Protein AF-A0AA40DWG5-F1 (afdb_monomer)

InterPro domains:
  IPR010730 Heterokaryon incompatibility [PF06985] (2-57)

pLDDT: mean 93.27, std 4.19, range [69.0, 98.0]

Structure (mmCIF, N/CA/C/O back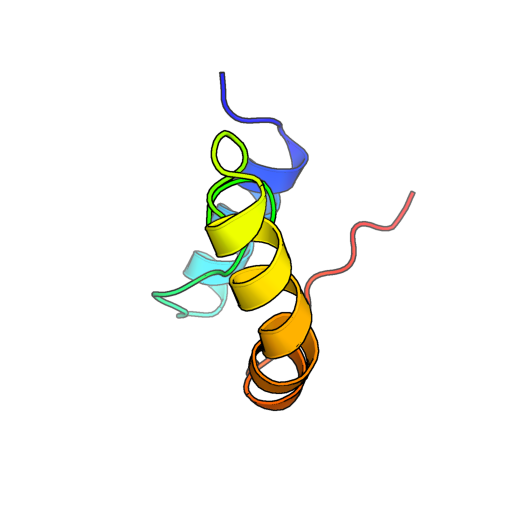bone):
data_AF-A0AA40DWG5-F1
#
_entry.id   AF-A0AA40DWG5-F1
#
loop_
_atom_site.group_PDB
_atom_site.id
_atom_site.type_symbol
_atom_site.label_atom_id
_atom_site.label_alt_id
_atom_site.label_comp_id
_atom_site.label_asym_id
_atom_site.label_entity_id
_atom_site.label_seq_id
_atom_site.pdbx_PDB_ins_code
_atom_site.Cartn_x
_atom_site.Cartn_y
_atom_site.Cartn_z
_atom_site.occupancy
_atom_site.B_iso_or_equiv
_atom_site.auth_seq_id
_atom_site.auth_comp_id
_atom_site.auth_asym_id
_atom_site.auth_atom_id
_atom_site.pdbx_PDB_model_num
ATOM 1 N N . VAL A 1 1 ? 2.044 9.172 -14.162 1.00 85.44 1 VAL A N 1
ATOM 2 C CA . VAL A 1 1 ? 0.570 9.021 -14.016 1.00 85.44 1 VAL A CA 1
ATOM 3 C C . VAL A 1 1 ? 0.291 7.858 -13.072 1.00 85.44 1 VAL A C 1
ATOM 5 O O . VAL A 1 1 ? 0.927 6.828 -13.236 1.00 85.44 1 VAL A O 1
ATOM 8 N N . ILE A 1 2 ? -0.612 8.007 -12.094 1.00 92.38 2 ILE A N 1
ATOM 9 C CA . ILE A 1 2 ? -0.953 6.925 -11.147 1.00 92.38 2 ILE A CA 1
ATOM 10 C C . ILE A 1 2 ? -1.906 5.905 -11.812 1.00 92.38 2 ILE A C 1
ATOM 12 O O . ILE A 1 2 ? -2.973 6.326 -12.283 1.00 92.38 2 ILE A O 1
ATOM 16 N N . PRO A 1 3 ? -1.565 4.596 -11.831 1.00 95.00 3 PRO A N 1
ATOM 17 C CA . PRO A 1 3 ? -2.412 3.519 -12.352 1.00 95.00 3 PRO A CA 1
ATOM 18 C C . PRO A 1 3 ? -3.821 3.476 -11.749 1.00 95.00 3 PRO A C 1
ATOM 20 O O . PRO A 1 3 ? -4.027 3.795 -10.576 1.00 95.00 3 PRO A O 1
ATOM 23 N N . LYS A 1 4 ? -4.798 3.006 -12.535 1.00 95.19 4 LYS A N 1
ATOM 24 C CA . LYS A 1 4 ? -6.208 2.907 -12.115 1.00 95.19 4 LYS A CA 1
ATOM 25 C C . LYS A 1 4 ? -6.387 2.040 -10.863 1.00 95.19 4 LYS A C 1
ATOM 27 O O . LYS A 1 4 ? -7.091 2.451 -9.949 1.00 95.19 4 LYS A O 1
ATOM 32 N N . THR A 1 5 ? -5.699 0.901 -10.788 1.00 95.25 5 THR A N 1
ATOM 33 C CA . THR A 1 5 ? -5.746 -0.018 -9.637 1.00 95.25 5 THR A CA 1
ATOM 34 C C . THR A 1 5 ? -5.305 0.659 -8.341 1.00 95.25 5 THR A C 1
ATOM 36 O O . THR A 1 5 ? -5.981 0.536 -7.327 1.00 95.25 5 THR A O 1
ATOM 39 N N . ILE A 1 6 ? -4.229 1.454 -8.391 1.00 95.88 6 ILE A N 1
ATOM 40 C CA . ILE A 1 6 ? -3.745 2.219 -7.234 1.00 95.88 6 ILE A CA 1
ATOM 41 C C . ILE A 1 6 ? -4.782 3.263 -6.815 1.00 95.88 6 ILE A C 1
ATOM 43 O O . ILE A 1 6 ? -5.109 3.372 -5.639 1.00 95.88 6 ILE A O 1
ATOM 47 N N . ARG A 1 7 ? -5.366 3.987 -7.774 1.00 96.25 7 ARG A N 1
ATOM 48 C CA . ARG A 1 7 ? -6.415 4.976 -7.485 1.00 96.25 7 ARG A CA 1
ATOM 49 C C . ARG A 1 7 ? -7.647 4.343 -6.836 1.00 96.25 7 ARG A C 1
ATOM 51 O O . ARG A 1 7 ? -8.210 4.918 -5.912 1.00 96.25 7 ARG A O 1
ATOM 58 N N . HIS A 1 8 ? -8.060 3.167 -7.305 1.00 96.06 8 HIS A N 1
ATOM 59 C CA . HIS A 1 8 ? -9.156 2.421 -6.691 1.00 96.06 8 HIS A CA 1
ATOM 60 C C . HIS A 1 8 ? -8.816 1.990 -5.262 1.00 96.06 8 HIS A C 1
ATOM 62 O O . HIS A 1 8 ? -9.645 2.173 -4.377 1.00 96.06 8 HIS A O 1
ATOM 68 N N . ALA A 1 9 ? -7.602 1.484 -5.027 1.00 96.88 9 ALA A N 1
ATOM 69 C CA . ALA A 1 9 ? -7.149 1.106 -3.691 1.00 96.88 9 ALA A CA 1
ATOM 70 C C . ALA A 1 9 ? -7.120 2.311 -2.732 1.00 96.88 9 ALA A C 1
ATOM 72 O O . ALA A 1 9 ? -7.612 2.204 -1.613 1.00 96.88 9 ALA A O 1
ATOM 73 N N . MET A 1 10 ? -6.636 3.475 -3.187 1.00 96.50 10 MET A N 1
ATOM 74 C CA . MET A 1 10 ? -6.661 4.723 -2.409 1.00 96.50 10 MET A CA 1
ATOM 75 C C . MET A 1 10 ? -8.090 5.135 -2.040 1.00 96.50 10 MET A C 1
ATOM 77 O O . MET A 1 10 ? -8.370 5.417 -0.878 1.00 96.50 10 MET A O 1
ATOM 81 N N . ASN A 1 11 ? -9.008 5.133 -3.012 1.00 96.81 11 ASN A N 1
ATOM 82 C CA . ASN A 1 11 ? -10.409 5.474 -2.764 1.00 96.81 11 ASN A CA 1
ATOM 83 C C . ASN A 1 11 ? -11.064 4.496 -1.780 1.00 96.81 11 ASN A C 1
ATOM 85 O O . ASN A 1 11 ? -11.795 4.925 -0.891 1.00 96.81 11 ASN A O 1
ATOM 89 N N . LEU A 1 12 ? -10.788 3.195 -1.915 1.00 96.81 12 LEU A N 1
ATOM 90 C CA . LEU A 1 12 ? -11.304 2.175 -1.007 1.00 96.81 12 LEU A CA 1
ATOM 91 C C . LEU A 1 12 ? -10.765 2.361 0.418 1.00 96.81 12 LEU A C 1
ATOM 93 O O . LEU A 1 12 ? -11.546 2.323 1.362 1.00 96.81 12 LEU A O 1
ATOM 97 N N . ALA A 1 13 ? -9.465 2.622 0.582 1.00 97.00 13 ALA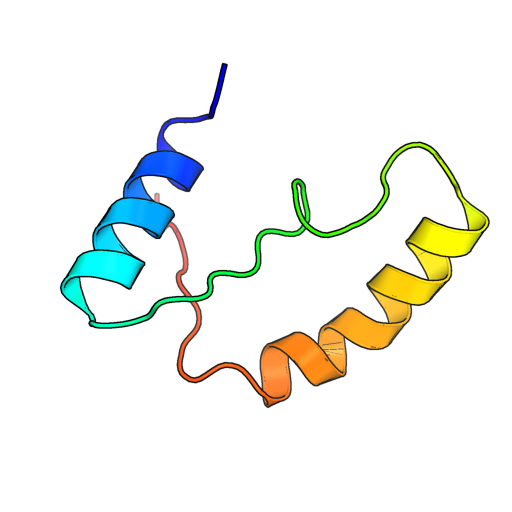 A N 1
ATOM 98 C CA . ALA A 1 13 ? -8.869 2.887 1.892 1.00 97.00 13 ALA A CA 1
ATOM 99 C C . ALA A 1 13 ? -9.531 4.091 2.585 1.00 97.00 13 ALA A C 1
ATOM 101 O O . ALA A 1 13 ? -9.910 3.990 3.752 1.00 97.00 13 ALA A O 1
ATOM 102 N N . ILE A 1 14 ? -9.762 5.184 1.845 1.00 97.38 14 ILE A N 1
ATOM 103 C CA . ILE A 1 14 ? -10.465 6.374 2.352 1.00 97.38 14 ILE A CA 1
ATOM 104 C C . ILE A 1 14 ? -11.901 6.030 2.772 1.00 97.38 14 ILE A C 1
ATOM 106 O O . ILE A 1 14 ? -12.325 6.415 3.860 1.00 97.38 14 ILE A O 1
ATOM 110 N N . LEU A 1 15 ? -12.645 5.288 1.942 1.00 98.00 15 LEU A N 1
ATOM 111 C CA . LEU A 1 15 ? -14.017 4.861 2.254 1.00 98.00 15 LEU A CA 1
ATOM 112 C C . LEU A 1 15 ? -14.088 3.979 3.509 1.00 98.00 15 LEU A C 1
ATOM 114 O O . LEU A 1 15 ? -15.062 4.051 4.252 1.00 98.00 15 LEU A O 1
ATOM 118 N N . LEU A 1 16 ? -13.048 3.183 3.763 1.00 97.38 16 LEU A N 1
ATOM 119 C CA . LEU A 1 16 ? -12.908 2.340 4.954 1.00 97.38 16 LEU A CA 1
ATOM 120 C C . LEU A 1 16 ? -12.315 3.090 6.164 1.00 97.38 16 LEU A C 1
ATOM 122 O O . LEU A 1 16 ? -11.966 2.464 7.167 1.00 97.38 16 LEU A O 1
ATOM 126 N N . GLY A 1 17 ? -12.178 4.418 6.082 1.00 97.56 17 GLY A N 1
ATOM 127 C CA . GLY A 1 17 ? -11.685 5.263 7.172 1.00 97.56 17 GLY A CA 1
ATOM 128 C C . GLY A 1 17 ? -10.187 5.129 7.451 1.00 97.56 17 GLY A C 1
ATOM 129 O O . GLY A 1 17 ? -9.725 5.544 8.512 1.00 97.56 17 GLY A O 1
ATOM 130 N N . GLN A 1 18 ? -9.419 4.553 6.525 1.00 96.94 18 GLN A N 1
ATOM 131 C CA . GLN A 1 18 ? -7.982 4.361 6.687 1.00 96.94 18 GLN A CA 1
ATOM 132 C C . GLN A 1 18 ? -7.197 5.534 6.108 1.00 96.94 18 GLN A C 1
ATOM 134 O O . GLN A 1 18 ? -7.411 5.961 4.973 1.00 96.94 18 GLN A O 1
ATOM 139 N N . ARG A 1 19 ? -6.246 6.043 6.897 1.00 95.88 19 ARG A N 1
ATOM 140 C CA . ARG A 1 19 ? -5.357 7.142 6.493 1.00 95.88 19 ARG A CA 1
ATOM 141 C C . ARG A 1 19 ? -4.126 6.663 5.724 1.00 95.88 19 ARG A C 1
ATOM 143 O O . ARG A 1 19 ? -3.589 7.417 4.917 1.00 95.88 19 ARG A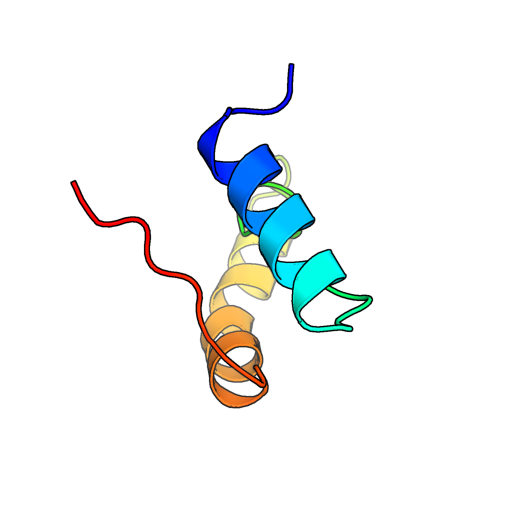 O 1
ATOM 150 N N . TYR A 1 20 ? -3.671 5.444 5.996 1.00 95.38 20 TYR A N 1
ATOM 151 C CA . TYR A 1 20 ? -2.438 4.895 5.443 1.00 95.38 20 TYR A CA 1
ATOM 152 C C . TYR A 1 20 ? -2.742 3.696 4.556 1.00 95.38 20 TYR A C 1
ATOM 154 O O . TYR A 1 20 ? -3.592 2.867 4.877 1.00 95.38 20 TYR A O 1
ATOM 162 N N . LEU A 1 21 ? -2.037 3.628 3.433 1.00 95.88 21 LEU A N 1
ATOM 163 C CA . LEU A 1 21 ? -2.113 2.540 2.475 1.00 95.88 21 LEU A CA 1
ATOM 164 C C . LEU A 1 21 ? -0.697 2.245 1.994 1.00 95.88 21 LEU A C 1
ATOM 166 O O . LEU A 1 21 ? -0.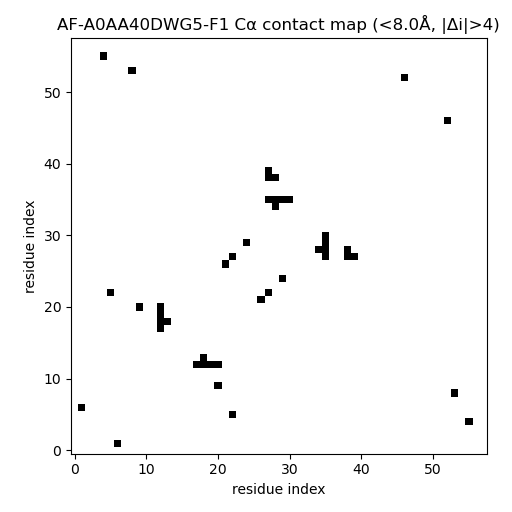030 3.134 1.465 1.00 95.88 21 LEU A O 1
ATOM 170 N N . TRP A 1 22 ? -0.262 1.004 2.176 1.00 95.56 22 TRP A N 1
ATOM 171 C CA . TRP A 1 22 ? 1.007 0.526 1.650 1.00 95.56 22 TRP A CA 1
ATOM 172 C C . TRP A 1 22 ? 0.829 0.025 0.215 1.00 95.56 22 TRP A C 1
ATOM 174 O O . TRP A 1 22 ? -0.090 -0.742 -0.076 1.00 95.56 22 TRP A O 1
ATOM 184 N N . ILE A 1 23 ? 1.701 0.469 -0.690 1.00 94.38 23 ILE A N 1
ATOM 185 C CA . ILE A 1 23 ? 1.758 0.012 -2.081 1.00 94.38 23 ILE A CA 1
ATOM 186 C C . ILE A 1 23 ? 3.226 -0.168 -2.433 1.00 94.38 23 ILE A C 1
ATOM 188 O O . ILE A 1 23 ? 3.931 0.828 -2.546 1.00 94.38 23 ILE A O 1
ATOM 192 N N . ASP A 1 24 ? 3.671 -1.399 -2.683 1.00 92.00 24 ASP A N 1
ATOM 193 C CA . ASP A 1 24 ? 5.094 -1.725 -2.887 1.00 92.00 24 ASP A CA 1
ATOM 194 C C . ASP A 1 24 ? 5.781 -0.809 -3.911 1.00 92.00 24 ASP A C 1
ATOM 196 O O . ASP A 1 24 ? 6.866 -0.290 -3.678 1.00 92.00 24 ASP A O 1
ATOM 200 N N . ARG A 1 25 ? 5.108 -0.511 -5.032 1.00 91.50 25 ARG A N 1
ATOM 201 C CA . ARG A 1 25 ? 5.645 0.392 -6.069 1.00 91.50 25 ARG A CA 1
ATOM 202 C C . ARG A 1 25 ? 5.850 1.846 -5.630 1.00 91.50 25 ARG A C 1
ATOM 204 O O . ARG A 1 25 ? 6.504 2.581 -6.361 1.00 91.50 25 ARG A O 1
ATOM 211 N N . LEU A 1 26 ? 5.227 2.282 -4.538 1.00 91.69 26 LEU A N 1
ATOM 212 C CA . LEU A 1 26 ? 5.299 3.654 -4.025 1.00 91.69 26 LEU A CA 1
ATOM 213 C C . LEU A 1 26 ? 6.018 3.746 -2.676 1.00 91.69 26 LEU A C 1
ATOM 215 O O . LEU A 1 26 ? 6.584 4.791 -2.377 1.00 91.69 26 LEU A O 1
ATOM 219 N N . CYS A 1 27 ? 5.950 2.694 -1.862 1.00 92.62 27 CYS A N 1
ATOM 220 C CA . CYS A 1 27 ? 6.474 2.679 -0.500 1.00 92.62 27 CYS A CA 1
ATOM 221 C C . CYS A 1 27 ? 7.883 2.088 -0.398 1.00 92.62 27 CYS A C 1
ATOM 223 O O . CYS A 1 27 ? 8.561 2.370 0.581 1.00 92.62 27 CYS A O 1
ATOM 225 N N . ILE A 1 28 ? 8.322 1.314 -1.396 1.00 93.06 28 ILE A N 1
ATOM 226 C CA . ILE A 1 28 ? 9.674 0.747 -1.459 1.00 93.06 28 ILE A CA 1
ATOM 227 C C . ILE A 1 28 ? 10.544 1.617 -2.363 1.00 93.06 28 ILE A C 1
ATOM 229 O O . ILE A 1 28 ? 10.126 1.955 -3.481 1.00 93.06 28 ILE A O 1
ATOM 233 N N . CYS A 1 29 ? 11.764 1.925 -1.920 1.00 90.44 29 CYS A N 1
ATOM 234 C CA . CYS A 1 29 ? 12.753 2.592 -2.765 1.00 90.44 29 CYS A CA 1
ATOM 235 C C . CYS A 1 29 ? 13.145 1.665 -3.926 1.00 90.44 29 CYS A C 1
ATOM 237 O O . CYS A 1 29 ? 13.783 0.638 -3.725 1.00 90.44 29 CYS A O 1
ATOM 239 N N . GLN A 1 30 ? 12.729 1.986 -5.154 1.00 88.31 30 GLN A N 1
ATOM 240 C CA . GLN A 1 30 ? 12.980 1.111 -6.309 1.00 88.31 30 GLN A CA 1
ATOM 241 C C . GLN A 1 30 ? 14.364 1.306 -6.934 1.00 88.31 30 GLN A C 1
ATOM 243 O O . GLN A 1 30 ? 14.833 0.404 -7.627 1.00 88.31 30 GLN A O 1
ATOM 248 N N . ASP A 1 31 ? 14.980 2.465 -6.703 1.00 92.44 31 ASP A N 1
ATOM 249 C CA . ASP A 1 31 ? 16.195 2.904 -7.393 1.00 92.44 31 ASP A CA 1
ATOM 250 C C . ASP A 1 31 ? 17.480 2.468 -6.672 1.00 92.44 31 ASP A C 1
ATOM 252 O O . ASP A 1 31 ? 18.532 2.375 -7.301 1.00 92.44 31 ASP A O 1
ATOM 256 N N . ASP A 1 32 ? 17.395 2.171 -5.372 1.00 93.94 32 ASP A N 1
ATOM 257 C CA . ASP A 1 32 ? 18.519 1.705 -4.563 1.00 93.94 32 ASP A CA 1
ATOM 258 C C . ASP A 1 32 ? 18.350 0.231 -4.185 1.00 93.94 32 ASP A C 1
ATOM 260 O O . ASP A 1 32 ? 17.419 -0.146 -3.475 1.00 93.94 32 ASP A O 1
ATOM 264 N N . GLN A 1 33 ? 19.259 -0.615 -4.668 1.00 92.50 33 GLN A N 1
ATOM 265 C CA . GLN A 1 33 ? 19.130 -2.066 -4.550 1.00 92.50 33 GLN A CA 1
ATOM 266 C C . GLN A 1 33 ? 19.278 -2.560 -3.100 1.00 92.50 33 GLN A C 1
ATOM 268 O O . GLN A 1 33 ? 18.640 -3.547 -2.731 1.00 92.50 33 GLN A O 1
ATOM 273 N N . GLU A 1 34 ? 20.096 -1.890 -2.285 1.00 93.06 34 GLU A N 1
ATOM 274 C CA . GLU A 1 34 ? 20.326 -2.252 -0.880 1.00 93.06 34 GLU A CA 1
ATOM 275 C C . GLU A 1 34 ? 19.121 -1.879 -0.003 1.00 93.06 34 GLU A C 1
ATOM 277 O O . GLU A 1 34 ? 18.592 -2.726 0.725 1.00 93.06 34 GLU A O 1
ATOM 282 N N . SER A 1 35 ? 18.609 -0.653 -0.150 1.00 90.81 35 SER A N 1
ATOM 283 C CA . SER A 1 35 ? 17.371 -0.212 0.507 1.00 90.81 35 SER A CA 1
ATOM 284 C C . SER A 1 35 ? 16.187 -1.061 0.063 1.00 90.81 35 SER A C 1
ATOM 286 O O . SER A 1 35 ? 15.388 -1.486 0.890 1.00 90.81 35 SER A O 1
ATOM 288 N N . LYS A 1 36 ? 16.105 -1.392 -1.230 1.00 92.44 36 LYS A N 1
ATOM 289 C CA . LYS A 1 36 ? 15.053 -2.257 -1.762 1.00 92.44 36 LYS A CA 1
ATOM 290 C C . LYS A 1 36 ? 15.054 -3.640 -1.124 1.00 92.44 36 LYS A C 1
ATOM 292 O O . LYS A 1 36 ? 13.984 -4.145 -0.803 1.00 92.44 36 LYS A O 1
ATOM 297 N N . ALA A 1 37 ? 16.220 -4.268 -0.975 1.00 93.12 37 ALA A N 1
ATOM 298 C CA . ALA A 1 37 ? 16.320 -5.574 -0.324 1.00 93.12 37 ALA A CA 1
ATOM 299 C C . ALA A 1 37 ? 15.841 -5.493 1.132 1.00 93.12 37 ALA A C 1
ATOM 301 O O . ALA A 1 37 ? 15.010 -6.291 1.552 1.00 93.12 37 ALA A O 1
ATOM 302 N N . THR A 1 38 ? 16.277 -4.455 1.844 1.00 92.25 38 THR A N 1
ATOM 303 C CA . THR A 1 38 ? 15.884 -4.187 3.233 1.00 92.25 38 THR A CA 1
ATOM 304 C C . THR A 1 38 ? 14.371 -3.971 3.380 1.00 92.25 38 THR A C 1
ATOM 306 O O . THR A 1 38 ? 13.737 -4.563 4.252 1.00 92.25 38 THR A O 1
ATOM 309 N N . ASP A 1 39 ? 13.767 -3.171 2.499 1.00 90.94 39 ASP A N 1
ATOM 310 C CA . ASP A 1 39 ? 12.321 -2.922 2.477 1.00 90.94 39 ASP A CA 1
ATOM 311 C C . ASP A 1 39 ? 11.523 -4.194 2.131 1.00 90.94 39 ASP A C 1
ATOM 313 O O . ASP A 1 39 ? 10.450 -4.428 2.693 1.00 90.94 39 ASP A O 1
ATOM 317 N N . ILE A 1 40 ? 12.038 -5.026 1.216 1.00 91.88 40 ILE A N 1
ATOM 318 C CA . ILE A 1 40 ? 11.420 -6.306 0.835 1.00 91.88 40 ILE A CA 1
ATOM 319 C C . ILE A 1 40 ? 11.443 -7.291 2.005 1.00 91.88 40 ILE A C 1
ATOM 321 O O . ILE A 1 40 ? 10.429 -7.941 2.267 1.00 91.88 40 ILE A O 1
ATOM 325 N N . ASP A 1 41 ? 12.553 -7.371 2.736 1.00 93.50 41 ASP A N 1
ATOM 326 C CA . ASP A 1 41 ? 12.673 -8.242 3.908 1.00 93.50 41 ASP A CA 1
ATOM 327 C C . ASP A 1 41 ? 11.654 -7.867 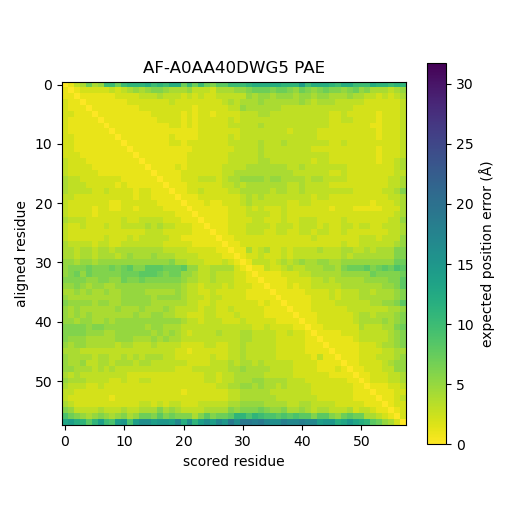5.003 1.00 93.50 41 ASP A C 1
ATOM 329 O O . ASP A 1 41 ? 11.143 -8.741 5.706 1.00 93.50 41 ASP A O 1
ATOM 333 N N . MET A 1 42 ? 11.268 -6.588 5.089 1.00 90.56 42 MET A N 1
AT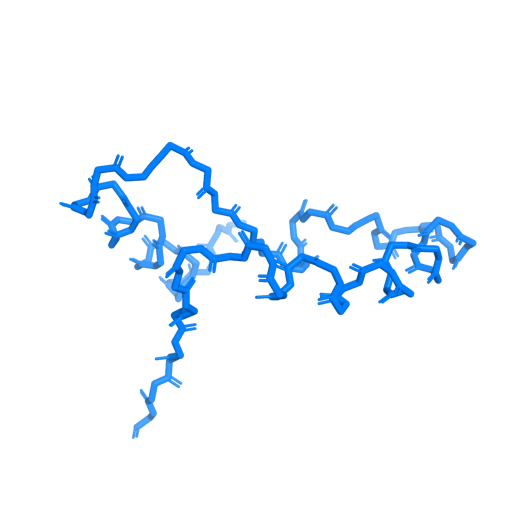OM 334 C CA . MET A 1 42 ? 10.237 -6.093 6.012 1.00 90.56 42 MET A CA 1
ATOM 335 C C . MET A 1 42 ? 8.790 -6.296 5.529 1.00 90.56 42 MET A C 1
ATOM 337 O O . MET A 1 42 ? 7.850 -6.074 6.299 1.00 90.56 42 MET A O 1
ATOM 341 N N . MET A 1 43 ? 8.554 -6.742 4.288 1.00 91.06 43 MET A N 1
ATOM 342 C CA . MET A 1 43 ? 7.189 -6.884 3.750 1.00 91.06 43 MET A CA 1
ATOM 343 C C . MET A 1 43 ? 6.320 -7.845 4.569 1.00 91.06 43 MET A C 1
ATOM 345 O O . MET A 1 43 ? 5.114 -7.627 4.691 1.00 91.06 43 MET A O 1
ATOM 349 N N . GLY A 1 44 ? 6.920 -8.884 5.162 1.00 91.38 44 GLY A N 1
ATOM 350 C CA 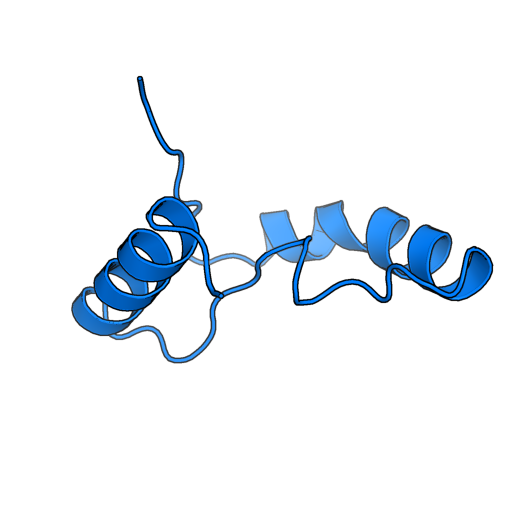. GLY A 1 44 ? 6.209 -9.814 6.042 1.00 91.38 44 GLY A CA 1
ATOM 351 C C . GLY A 1 44 ? 5.564 -9.108 7.238 1.00 91.38 44 GLY A C 1
ATOM 352 O O . GLY A 1 44 ? 4.387 -9.335 7.525 1.00 91.38 44 GLY A O 1
ATOM 353 N N . ASP A 1 45 ? 6.296 -8.193 7.873 1.00 93.81 45 ASP A N 1
ATOM 354 C CA . ASP A 1 45 ? 5.809 -7.420 9.017 1.00 93.81 45 ASP A CA 1
ATOM 355 C C . ASP A 1 45 ? 4.731 -6.417 8.603 1.00 93.81 45 ASP A C 1
ATOM 357 O O . ASP A 1 45 ? 3.743 -6.241 9.321 1.00 93.81 45 ASP A O 1
ATOM 361 N N . VAL A 1 46 ? 4.868 -5.811 7.419 1.00 93.12 46 VAL A N 1
ATOM 362 C CA . VAL A 1 46 ? 3.850 -4.921 6.843 1.00 93.12 46 VAL A CA 1
ATOM 363 C C . VAL A 1 46 ? 2.540 -5.674 6.612 1.00 93.12 46 VAL A C 1
ATOM 365 O O . VAL A 1 46 ? 1.480 -5.188 7.009 1.00 93.12 46 VAL A O 1
ATOM 368 N N . TYR A 1 47 ? 2.592 -6.871 6.019 1.00 90.50 47 TYR A N 1
ATOM 369 C CA . TYR A 1 47 ? 1.395 -7.684 5.793 1.00 90.50 47 TYR A CA 1
ATOM 370 C C . TYR A 1 47 ? 0.764 -8.167 7.097 1.00 90.50 47 TYR A C 1
ATOM 372 O O . TYR A 1 47 ? -0.457 -8.110 7.235 1.00 90.50 47 TYR A O 1
ATOM 380 N N . ASN A 1 48 ? 1.579 -8.601 8.060 1.00 93.94 48 ASN A N 1
ATOM 381 C CA . ASN A 1 48 ? 1.097 -9.067 9.359 1.00 93.94 48 ASN A CA 1
ATOM 382 C C . ASN A 1 48 ? 0.485 -7.932 10.202 1.00 93.94 48 ASN A C 1
ATOM 384 O O . ASN A 1 48 ? -0.420 -8.160 11.000 1.00 93.94 48 ASN A O 1
ATOM 388 N N . SER A 1 49 ? 0.957 -6.701 10.005 1.00 93.69 49 SER A N 1
ATOM 389 C CA . SER A 1 49 ? 0.475 -5.516 10.725 1.00 93.69 49 SER A CA 1
ATOM 390 C C . SER A 1 49 ? -0.665 -4.784 10.009 1.00 93.69 49 SER A C 1
ATOM 392 O O . SER A 1 49 ? -1.178 -3.786 10.521 1.00 93.69 4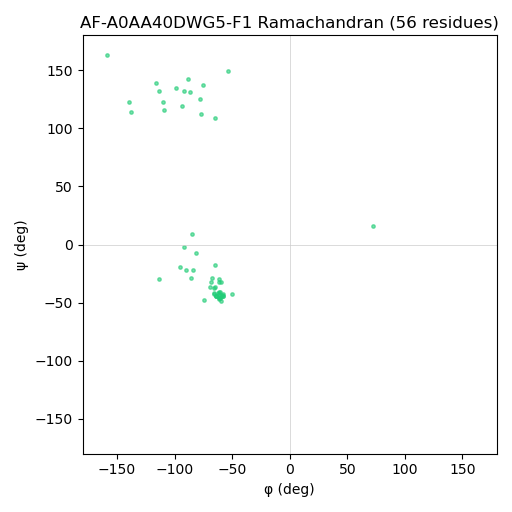9 SER A O 1
ATOM 394 N N . ALA A 1 50 ? -1.070 -5.237 8.820 1.00 95.50 50 ALA A N 1
ATOM 395 C CA . ALA A 1 50 ? -2.135 -4.605 8.057 1.00 95.50 50 ALA A CA 1
ATOM 396 C C . ALA A 1 50 ? -3.517 -4.921 8.650 1.00 95.50 50 ALA A C 1
ATOM 398 O O . ALA A 1 50 ? -3.838 -6.065 8.956 1.00 95.50 50 ALA A O 1
ATOM 399 N N . ILE A 1 51 ? -4.384 -3.906 8.730 1.00 95.94 51 ILE A N 1
ATOM 400 C CA . ILE A 1 51 ? -5.783 -4.084 9.167 1.00 95.94 51 ILE A CA 1
ATOM 401 C C . ILE A 1 51 ? -6.555 -4.955 8.161 1.00 95.94 51 ILE A C 1
ATOM 403 O O . ILE A 1 51 ? -7.411 -5.749 8.541 1.00 95.94 51 ILE A O 1
ATOM 407 N N . PHE A 1 52 ? -6.258 -4.801 6.869 1.00 95.00 52 PHE A N 1
ATOM 408 C CA . PHE A 1 52 ? -6.756 -5.648 5.789 1.00 95.00 52 PHE A CA 1
ATOM 409 C C . PHE A 1 52 ? -5.844 -5.540 4.564 1.00 95.00 52 PHE A C 1
ATOM 411 O O . PHE A 1 52 ? -5.084 -4.582 4.416 1.00 95.00 52 PHE A O 1
ATOM 418 N N . ILE A 1 53 ? -5.982 -6.500 3.650 1.00 95.06 53 ILE A N 1
ATOM 419 C CA . ILE A 1 53 ? -5.278 -6.529 2.367 1.00 95.06 53 ILE A CA 1
ATOM 420 C C . ILE A 1 53 ? -6.292 -6.356 1.232 1.00 95.06 53 ILE A C 1
ATOM 422 O O . ILE A 1 53 ? -7.328 -7.019 1.205 1.00 95.06 53 ILE A O 1
ATOM 426 N N . ILE A 1 54 ? -5.994 -5.464 0.283 1.00 94.88 54 ILE A N 1
ATOM 427 C CA . ILE A 1 54 ? -6.805 -5.265 -0.925 1.00 94.88 54 ILE A CA 1
ATOM 428 C C . ILE A 1 54 ? -6.228 -6.134 -2.041 1.00 94.88 54 ILE A C 1
ATOM 430 O O . ILE A 1 54 ? -5.091 -5.929 -2.460 1.00 94.88 54 ILE A O 1
ATOM 434 N N . ILE A 1 55 ? -7.029 -7.061 -2.564 1.00 93.00 55 ILE A N 1
ATOM 435 C CA . ILE A 1 55 ? -6.659 -7.900 -3.709 1.00 93.00 55 ILE A CA 1
ATOM 436 C C . ILE A 1 55 ? -7.496 -7.466 -4.911 1.00 93.00 55 ILE A C 1
ATOM 438 O O . ILE A 1 55 ? -8.725 -7.475 -4.861 1.00 93.00 55 ILE A O 1
ATOM 442 N N . ALA A 1 56 ? -6.836 -7.076 -6.002 1.00 90.88 56 ALA A N 1
ATOM 443 C CA . ALA A 1 56 ? -7.513 -6.847 -7.272 1.00 90.88 56 ALA A CA 1
ATOM 444 C C . ALA A 1 56 ? -7.809 -8.203 -7.928 1.00 90.88 56 ALA A C 1
ATOM 446 O O . ALA A 1 56 ? -6.884 -8.907 -8.328 1.00 90.88 56 ALA A O 1
ATOM 447 N N . ALA A 1 57 ? -9.086 -8.568 -8.018 1.00 86.12 57 ALA A N 1
ATOM 448 C CA . ALA A 1 57 ? -9.536 -9.725 -8.783 1.00 86.12 57 ALA A CA 1
ATOM 449 C C . ALA A 1 57 ? -9.818 -9.315 -10.238 1.00 86.12 57 ALA A C 1
ATOM 451 O O . ALA A 1 57 ? -10.312 -8.209 -10.479 1.00 86.12 57 ALA A O 1
ATOM 452 N N . ASN A 1 58 ? -9.478 -10.199 -11.179 1.00 69.00 58 ASN A N 1
ATOM 453 C CA . ASN A 1 58 ? -9.767 -10.047 -12.608 1.00 69.00 58 ASN A CA 1
ATOM 454 C C . ASN A 1 58 ? -11.108 -10.679 -12.971 1.00 69.00 58 ASN A C 1
ATOM 456 O O . ASN A 1 58 ? -11.399 -11.765 -12.421 1.00 69.00 58 ASN A O 1
#

Solvent-accessible surface area (backbone atoms only — not comparable to full-atom values): 3876 Å² total; per-residue (Å²): 135,86,55,69,69,58,52,52,51,53,52,49,36,50,76,72,73,41,92,76,82,92,44,69,91,79,72,39,56,83,88,43,71,68,59,28,50,55,50,55,70,45,44,63,59,54,61,74,68,42,95,73,84,89,78,91,81,133

Organism: NCBI:txid260670

Secondary structure (DSSP, 8-state):
---HHHHHHHHHHHHTT-S----HHHHS-SS-HHHHHHHHHTHHHHHHT-S-------

Radius of gyration: 12.57 Å; Cα contacts (8 Å, |Δi|>4): 22; chai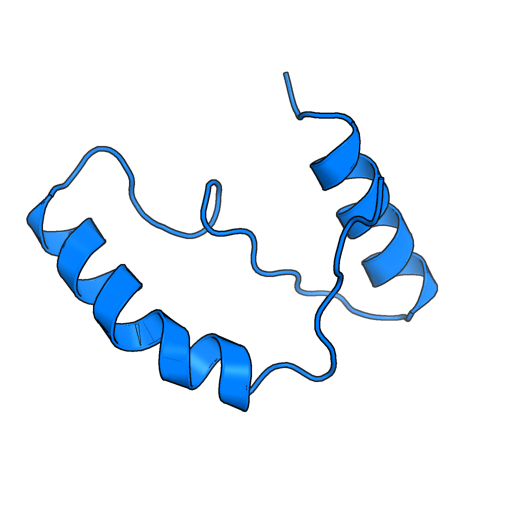ns: 1; bounding box: 34×19×25 Å

Mean predicted aligned error: 3.12 Å

Foldseek 3Di:
DDDPVVVVVVVVCVVVVHPDDDDLVPNFDPPDPVSNVVVVVCVVVVCVPDPDDDDDDD

Sequence (58 aa):
VIPKTIRHAMNLAILLGQRYLWIDRLCICQDDQESKATDIDMMGDVYNSAIFIIIAAN